Protein AF-A0A9W6TJW3-F1 (afdb_monomer)

Nearest PDB structures (foldseek):
  1puj-assembly1_A  TM=6.379E-01  e=4.195E-01  Bacillus subtilis
  6ppk-assembly1_W  TM=6.595E-01  e=7.187E-01  Bacillus subtilis
  5oge-assembly1_A  TM=2.204E-01  e=8.866E+00  Saccharomyces cerevisiae S288C

pLDDT: mean 78.38, std 10.84, range [46.88, 90.19]

Secondary structure (DSSP, 8-state):
-HHHHTTSS-GGG-S-HHHHHHHHHHH-SS-HHHHHTPPPSSTT----HHHHHHHHHHHHT---SSHHHHHHHHHHHHHHHHHTTSS-----PPPPP----------S---

InterPro domains:
  IPR043358 Ras GTPase GNL1-like [PTHR45709] (2-98)

Sequence (111 aa):
MLQILFGSFPIAQAREPFSAVRFIAESCSPRLDEVYKLKSVDDDNEWSPYSLCEAYAKLRGFHPPHVQHATRHAGNKLLRDTLDGKKLVLAFPPPAEPTSASSPNIALMLP

Organism: NCBI:txid2077276

Structure (mmCIF, N/CA/C/O back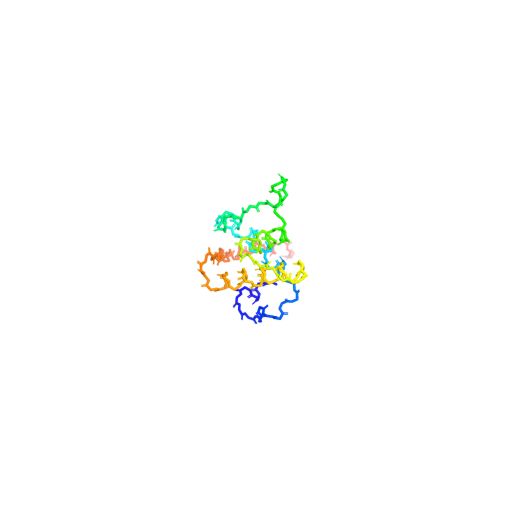bone):
data_AF-A0A9W6TJW3-F1
#
_entry.id   AF-A0A9W6TJW3-F1
#
loop_
_atom_site.group_PDB
_atom_site.id
_atom_site.type_symbol
_atom_site.label_atom_id
_atom_site.label_alt_id
_atom_site.label_comp_id
_atom_site.label_asym_id
_atom_site.label_entity_id
_atom_site.label_seq_id
_atom_site.pdbx_PDB_ins_code
_atom_site.Cartn_x
_atom_site.Cartn_y
_atom_site.Cartn_z
_atom_site.occupancy
_atom_site.B_iso_or_equiv
_atom_site.auth_seq_id
_atom_site.auth_comp_id
_atom_site.auth_asym_id
_atom_site.auth_atom_id
_atom_site.pdbx_PDB_model_num
ATOM 1 N N . MET A 1 1 ? -6.438 12.361 2.216 1.00 63.34 1 MET A N 1
ATOM 2 C CA . MET A 1 1 ? -6.222 10.892 2.172 1.00 63.34 1 MET A CA 1
ATOM 3 C C . MET A 1 1 ? -7.399 10.081 2.703 1.00 63.34 1 MET A C 1
ATOM 5 O O . MET A 1 1 ? -7.816 9.163 2.013 1.00 63.34 1 MET A O 1
ATOM 9 N N . LEU A 1 2 ? -7.946 10.396 3.883 1.00 72.06 2 LEU A N 1
ATOM 10 C CA . LEU A 1 2 ? -8.948 9.553 4.557 1.00 72.06 2 LEU A CA 1
ATOM 11 C C . LEU A 1 2 ? -10.233 9.305 3.735 1.00 72.06 2 LEU A C 1
ATOM 13 O O . LEU A 1 2 ? -10.749 8.196 3.706 1.00 72.06 2 LEU A O 1
ATOM 17 N N . GLN A 1 3 ? -10.682 10.303 2.966 1.00 77.62 3 GLN A N 1
ATOM 18 C CA . GLN A 1 3 ? -11.825 10.180 2.047 1.00 77.62 3 GLN A CA 1
ATOM 19 C C . GLN A 1 3 ? -11.643 9.082 0.983 1.00 77.62 3 GLN A C 1
ATOM 21 O O . GLN A 1 3 ? -12.620 8.457 0.583 1.00 77.62 3 GLN A O 1
ATOM 26 N N . ILE A 1 4 ? -10.406 8.827 0.538 1.00 77.25 4 ILE A N 1
ATOM 27 C CA . ILE A 1 4 ? -10.096 7.777 -0.446 1.00 77.25 4 ILE A CA 1
ATOM 28 C C . ILE A 1 4 ? -10.229 6.396 0.206 1.00 77.25 4 ILE A C 1
ATOM 30 O O . ILE A 1 4 ? -10.757 5.471 -0.403 1.00 77.25 4 ILE A O 1
ATOM 34 N N . LEU A 1 5 ? -9.784 6.271 1.460 1.00 73.56 5 LEU A N 1
ATOM 35 C CA . LEU A 1 5 ? -9.817 5.019 2.221 1.00 73.56 5 LEU A CA 1
ATOM 36 C C . LEU A 1 5 ? -11.229 4.621 2.648 1.00 73.56 5 LEU A C 1
ATOM 38 O O . LEU A 1 5 ? -11.511 3.435 2.741 1.00 73.56 5 LEU A O 1
ATOM 42 N N . PHE A 1 6 ? -12.118 5.592 2.860 1.00 78.81 6 PHE A N 1
ATOM 43 C CA . PHE A 1 6 ? -13.530 5.347 3.165 1.00 78.81 6 PHE A CA 1
ATOM 44 C C . PHE A 1 6 ? -14.431 5.278 1.923 1.00 78.81 6 PHE A C 1
ATOM 46 O O . PHE A 1 6 ? -15.650 5.246 2.051 1.00 78.81 6 PHE A O 1
ATOM 53 N N . GLY A 1 7 ? -13.860 5.289 0.713 1.00 74.88 7 GLY A N 1
ATOM 54 C CA . GLY A 1 7 ? -14.630 5.176 -0.531 1.00 74.88 7 GLY A CA 1
ATOM 55 C C . GLY A 1 7 ? -15.427 6.429 -0.918 1.00 74.88 7 GLY A C 1
ATOM 56 O O . GLY A 1 7 ? -16.148 6.409 -1.910 1.00 74.88 7 GLY A O 1
ATOM 57 N N . SER A 1 8 ? -15.266 7.541 -0.194 1.00 79.75 8 SER A N 1
ATOM 58 C CA . SER A 1 8 ? -15.904 8.828 -0.505 1.00 79.75 8 SER A CA 1
ATOM 59 C C . SER A 1 8 ? -15.289 9.528 -1.727 1.00 79.75 8 SER A C 1
ATOM 61 O O . SER A 1 8 ? -15.881 10.477 -2.238 1.00 79.75 8 SER A O 1
ATOM 63 N N . PHE A 1 9 ? -14.114 9.093 -2.194 1.00 78.56 9 PHE A N 1
ATOM 64 C CA . PHE A 1 9 ? -13.454 9.605 -3.397 1.00 78.56 9 PHE A CA 1
ATOM 65 C C . PHE A 1 9 ? -12.984 8.449 -4.296 1.00 78.56 9 PHE A C 1
ATOM 67 O O . PHE A 1 9 ? -12.398 7.487 -3.789 1.00 78.56 9 PHE A O 1
ATOM 74 N N . PRO A 1 10 ? -13.181 8.522 -5.628 1.00 74.69 10 PRO A N 1
ATOM 75 C CA . PRO A 1 10 ? -12.813 7.440 -6.532 1.00 74.69 10 PRO A CA 1
ATOM 76 C C . PRO A 1 10 ? -11.296 7.200 -6.553 1.00 74.69 10 PRO A C 1
ATOM 78 O O . PRO A 1 10 ? -10.522 8.026 -7.036 1.00 74.69 10 PRO A O 1
ATOM 81 N N . ILE A 1 11 ? -10.872 6.004 -6.125 1.00 76.94 11 ILE A N 1
ATOM 82 C CA . ILE A 1 11 ? -9.457 5.578 -6.113 1.00 76.94 11 ILE A CA 1
ATOM 83 C C . ILE A 1 11 ? -8.817 5.694 -7.511 1.00 76.94 11 ILE A C 1
ATOM 85 O O . ILE A 1 11 ? -7.640 6.010 -7.633 1.00 76.94 11 ILE A O 1
ATOM 89 N N . ALA A 1 12 ? -9.591 5.493 -8.585 1.00 71.12 12 ALA A N 1
ATOM 90 C CA . ALA A 1 12 ? -9.099 5.603 -9.961 1.00 71.12 12 ALA A CA 1
ATOM 91 C C . ALA A 1 12 ? -8.642 7.023 -10.355 1.00 71.12 12 ALA A C 1
ATOM 93 O O . ALA A 1 12 ? -7.848 7.158 -11.282 1.00 71.12 12 ALA A O 1
ATOM 94 N N . GLN A 1 13 ? -9.121 8.063 -9.665 1.00 71.94 13 GLN A N 1
ATOM 95 C CA . GLN A 1 13 ? -8.782 9.463 -9.948 1.00 71.94 13 GLN A CA 1
ATOM 96 C C . GLN A 1 13 ? -7.720 10.021 -8.988 1.00 71.94 13 GLN A C 1
ATOM 98 O O . GLN A 1 13 ? -7.328 11.183 -9.108 1.00 71.94 13 GLN A O 1
ATOM 103 N N . ALA A 1 14 ? -7.244 9.218 -8.031 1.00 69.88 14 ALA A N 1
ATOM 104 C CA . ALA A 1 14 ? -6.223 9.644 -7.086 1.00 69.88 14 ALA A CA 1
ATOM 105 C C . ALA A 1 14 ? -4.899 9.900 -7.826 1.00 69.88 14 ALA A C 1
ATOM 107 O O . ALA A 1 14 ? -4.239 8.967 -8.287 1.00 69.88 14 ALA A O 1
ATOM 108 N N . ARG A 1 15 ? -4.506 11.177 -7.941 1.00 67.56 15 ARG A N 1
ATOM 109 C CA . ARG A 1 15 ? -3.232 11.571 -8.572 1.00 67.56 15 ARG A CA 1
ATOM 110 C C . ARG A 1 15 ? -2.018 11.066 -7.788 1.00 67.56 15 ARG A C 1
ATOM 112 O O . ARG A 1 15 ? -1.009 10.723 -8.396 1.00 67.56 15 ARG A O 1
ATOM 119 N N . GLU A 1 16 ? -2.141 10.967 -6.465 1.00 77.69 16 GLU A N 1
ATOM 120 C CA . GLU A 1 16 ? -1.052 10.589 -5.560 1.00 77.69 16 GLU A CA 1
ATOM 121 C C . GLU A 1 16 ? -1.498 9.504 -4.563 1.00 77.69 16 GLU A C 1
ATOM 123 O O . GLU A 1 16 ? -1.970 9.814 -3.466 1.00 77.69 16 GLU A O 1
ATOM 128 N N . PRO A 1 17 ? -1.354 8.209 -4.908 1.00 81.94 17 PRO A N 1
ATOM 129 C CA . PRO A 1 17 ? -1.698 7.120 -3.992 1.00 81.94 17 PRO A CA 1
ATOM 130 C C . PRO A 1 17 ? -0.697 6.982 -2.831 1.00 81.94 17 PRO A C 1
ATOM 132 O O . PRO A 1 17 ? -1.039 6.427 -1.791 1.00 81.94 17 PRO A O 1
ATOM 135 N N . PHE A 1 18 ? 0.522 7.512 -2.977 1.00 88.12 18 PHE A N 1
ATOM 136 C CA . PHE A 1 18 ? 1.619 7.357 -2.016 1.00 88.12 18 PHE A CA 1
ATOM 137 C C . PHE A 1 18 ? 1.310 7.924 -0.638 1.00 88.12 18 PHE A C 1
ATOM 139 O O . PHE A 1 18 ? 1.596 7.278 0.362 1.00 88.12 18 PHE A O 1
ATOM 146 N N . SER A 1 19 ? 0.677 9.093 -0.573 1.00 87.75 19 SER A N 1
ATOM 147 C CA . SER A 1 19 ? 0.321 9.728 0.696 1.00 87.75 19 SER A CA 1
ATOM 148 C C . SER A 1 19 ? -0.706 8.891 1.468 1.00 87.75 19 SER A C 1
ATOM 150 O O . SER A 1 19 ? -0.648 8.793 2.690 1.00 87.75 19 SER A O 1
ATOM 152 N N . ALA A 1 20 ? -1.631 8.232 0.761 1.00 88.00 20 ALA A N 1
ATOM 153 C CA . ALA A 1 20 ? -2.597 7.325 1.377 1.00 88.00 20 ALA A CA 1
ATOM 154 C C . ALA A 1 20 ? -1.957 5.986 1.783 1.00 88.00 20 ALA A C 1
ATOM 156 O O . ALA A 1 20 ? -2.269 5.467 2.850 1.00 88.00 20 ALA A O 1
ATOM 157 N N . VAL A 1 21 ? -1.023 5.460 0.985 1.00 89.88 21 VAL A N 1
ATOM 158 C CA . VAL A 1 21 ? -0.229 4.273 1.349 1.00 89.88 21 VAL A CA 1
ATOM 159 C C . VAL A 1 21 ? 0.644 4.547 2.571 1.00 89.88 21 VAL A C 1
ATOM 161 O O . VAL A 1 21 ? 0.710 3.704 3.456 1.00 89.88 21 VAL A O 1
ATOM 164 N N . ARG A 1 22 ? 1.255 5.734 2.661 1.00 90.19 22 ARG A N 1
ATOM 165 C CA . ARG A 1 22 ? 2.001 6.177 3.843 1.00 90.19 22 ARG A CA 1
ATOM 166 C C . ARG A 1 22 ? 1.127 6.133 5.089 1.00 90.19 22 ARG A C 1
ATOM 168 O O . ARG A 1 22 ? 1.510 5.520 6.073 1.00 90.19 22 ARG A O 1
ATOM 175 N N . PHE A 1 23 ? -0.064 6.722 5.005 1.00 88.75 23 PHE A N 1
ATOM 176 C CA . PHE A 1 23 ? -1.014 6.717 6.112 1.00 88.75 23 PHE A CA 1
ATOM 177 C C . PHE A 1 23 ? -1.386 5.293 6.548 1.00 88.75 23 PHE A C 1
ATOM 179 O O . PHE A 1 23 ? -1.407 5.008 7.741 1.00 88.75 23 PHE A O 1
ATOM 186 N N . ILE A 1 24 ? -1.632 4.384 5.596 1.00 88.50 24 ILE A N 1
ATOM 187 C CA . ILE A 1 24 ? -1.863 2.962 5.893 1.00 88.50 24 ILE A CA 1
ATOM 188 C C . ILE A 1 24 ? -0.638 2.355 6.588 1.00 88.50 24 ILE A C 1
ATOM 190 O O . ILE A 1 24 ? -0.788 1.704 7.612 1.00 88.50 24 ILE A O 1
ATOM 194 N N . ALA A 1 25 ? 0.566 2.570 6.058 1.00 88.62 25 ALA A N 1
ATOM 195 C CA . ALA A 1 25 ? 1.792 1.997 6.606 1.00 88.62 25 ALA A CA 1
ATOM 196 C C . ALA A 1 25 ? 2.084 2.476 8.039 1.00 88.62 25 ALA A C 1
ATOM 198 O O . ALA A 1 25 ? 2.553 1.686 8.851 1.00 88.62 25 ALA A O 1
ATOM 199 N N . GLU A 1 26 ? 1.772 3.735 8.352 1.00 87.62 26 GLU A N 1
ATOM 200 C CA . GLU A 1 26 ? 1.915 4.316 9.695 1.00 87.62 26 GLU A CA 1
ATOM 201 C C . GLU A 1 26 ? 0.798 3.870 10.657 1.00 87.62 26 GLU A C 1
ATOM 203 O O . GLU A 1 26 ? 1.025 3.788 11.861 1.00 87.62 26 GLU A O 1
ATOM 208 N N . SER A 1 27 ? -0.403 3.581 10.142 1.00 84.69 27 SER A N 1
ATOM 209 C CA . SER A 1 27 ? -1.583 3.247 10.960 1.00 84.69 27 SER A CA 1
ATOM 210 C C . SER A 1 27 ? -1.800 1.743 11.153 1.00 84.69 27 SER A C 1
ATOM 212 O O . SER A 1 27 ? -2.584 1.340 12.011 1.00 84.69 27 SER A O 1
ATOM 214 N N . CYS A 1 28 ? -1.165 0.895 10.342 1.00 83.12 28 CYS A N 1
ATOM 215 C CA . CYS A 1 28 ? -1.339 -0.552 10.406 1.00 83.12 28 CYS A CA 1
ATOM 216 C C . CYS A 1 28 ? -0.427 -1.198 11.454 1.00 83.12 28 CYS A C 1
ATOM 218 O O . CYS A 1 28 ? 0.785 -0.998 11.469 1.00 83.12 28 CYS A O 1
ATOM 220 N N . SER A 1 29 ? -1.032 -2.054 12.274 1.00 79.56 29 SER A N 1
ATOM 221 C CA . SER A 1 29 ? -0.348 -3.016 13.133 1.00 79.56 29 SER A CA 1
ATOM 222 C C . SER A 1 29 ? -1.004 -4.380 12.900 1.00 79.56 29 SER A C 1
ATOM 224 O O . SER A 1 29 ? -2.214 -4.487 13.126 1.00 79.56 29 SER A O 1
ATOM 226 N N . PRO A 1 30 ? -0.297 -5.414 12.403 1.00 82.06 30 PRO A N 1
ATOM 227 C CA . PRO A 1 30 ? 1.134 -5.486 12.055 1.00 82.06 30 PRO A CA 1
ATOM 228 C C . PRO A 1 30 ? 1.538 -4.648 10.823 1.00 82.06 30 PRO A C 1
ATOM 230 O O . PRO A 1 30 ? 0.673 -4.168 10.082 1.00 82.06 30 PRO A O 1
ATOM 233 N N . ARG A 1 31 ? 2.854 -4.452 10.613 1.00 85.25 31 ARG A N 1
ATOM 234 C CA . ARG A 1 31 ? 3.388 -3.557 9.564 1.00 85.25 31 ARG A CA 1
ATOM 235 C C . ARG A 1 31 ? 3.012 -4.042 8.161 1.00 85.25 31 ARG A C 1
ATOM 237 O O . ARG A 1 31 ? 2.846 -5.236 7.906 1.00 85.25 31 ARG A O 1
ATOM 244 N N . LEU A 1 32 ? 2.890 -3.105 7.220 1.00 86.06 32 LEU A N 1
ATOM 245 C CA . LEU A 1 32 ? 2.412 -3.390 5.864 1.00 86.06 32 LEU A CA 1
ATOM 246 C C . LEU A 1 32 ? 3.300 -4.396 5.108 1.00 86.06 32 LEU A C 1
ATOM 248 O O . LEU A 1 32 ? 2.795 -5.261 4.389 1.00 86.06 32 LEU A O 1
ATOM 252 N N . ASP A 1 33 ? 4.612 -4.293 5.274 1.00 86.38 33 ASP A N 1
ATOM 253 C CA . ASP A 1 33 ? 5.604 -5.201 4.706 1.00 86.38 33 ASP A CA 1
ATOM 254 C C . ASP A 1 33 ? 5.447 -6.632 5.224 1.00 86.38 33 ASP A C 1
ATOM 256 O O . ASP A 1 33 ? 5.486 -7.574 4.431 1.00 86.38 33 ASP A O 1
ATOM 260 N N . GLU A 1 34 ? 5.145 -6.807 6.508 1.00 86.06 34 GLU A N 1
ATOM 261 C CA . GLU A 1 34 ? 4.892 -8.120 7.107 1.00 86.06 34 GLU A CA 1
ATOM 262 C C . GLU A 1 34 ? 3.586 -8.738 6.588 1.00 86.06 34 GLU A C 1
ATOM 264 O O . GLU A 1 34 ? 3.565 -9.904 6.179 1.00 86.06 34 GLU A O 1
ATOM 269 N N . VAL A 1 35 ? 2.505 -7.948 6.522 1.00 88.00 35 VAL A N 1
ATOM 270 C CA . VAL A 1 35 ? 1.184 -8.407 6.043 1.00 88.00 35 VAL A CA 1
ATOM 271 C C . VAL A 1 35 ? 1.268 -8.953 4.618 1.00 88.00 35 VAL A C 1
ATOM 273 O O . VAL A 1 35 ? 0.654 -9.974 4.281 1.00 88.00 35 VAL A O 1
ATOM 276 N N . TYR A 1 36 ? 2.030 -8.275 3.761 1.00 86.69 36 TYR A N 1
ATOM 277 C CA . TYR A 1 36 ? 2.187 -8.660 2.361 1.00 86.69 36 TYR A CA 1
ATOM 278 C C . TYR A 1 36 ? 3.427 -9.515 2.091 1.00 86.69 36 TYR A C 1
ATOM 280 O O . TYR A 1 36 ? 3.589 -9.962 0.952 1.00 86.69 36 TYR A O 1
ATOM 288 N N . LYS A 1 37 ? 4.247 -9.799 3.114 1.00 87.75 37 LYS A N 1
ATOM 289 C CA . LYS A 1 37 ? 5.537 -10.503 3.007 1.00 87.75 37 LYS A CA 1
ATOM 290 C C . LYS A 1 37 ? 6.442 -9.869 1.946 1.00 87.75 37 LYS A C 1
ATOM 292 O O . LYS A 1 37 ? 7.003 -10.560 1.091 1.00 87.75 37 LYS A O 1
ATOM 297 N N . LEU A 1 38 ? 6.512 -8.540 1.964 1.00 86.56 38 LEU A N 1
ATOM 298 C CA . LEU A 1 38 ? 7.333 -7.762 1.046 1.00 86.56 38 LEU A CA 1
ATOM 299 C C . LEU A 1 38 ? 8.807 -7.949 1.397 1.00 86.56 38 LEU A C 1
ATOM 301 O O . LEU 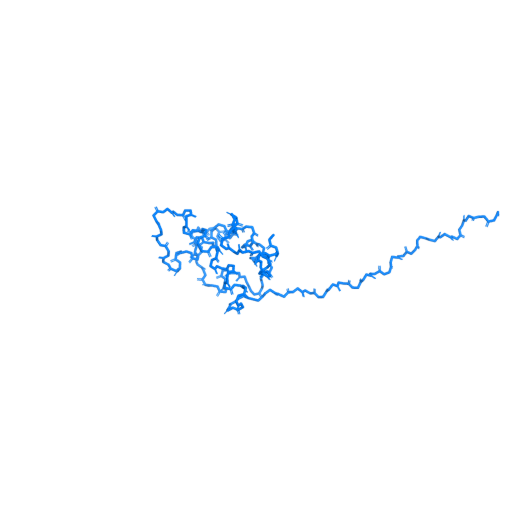A 1 38 ? 9.180 -8.038 2.562 1.00 86.56 38 LEU A O 1
ATOM 305 N N . LYS A 1 39 ? 9.646 -8.005 0.366 1.00 82.25 39 LYS A N 1
ATOM 306 C CA . LYS A 1 39 ? 11.100 -7.962 0.514 1.00 82.25 39 LYS A CA 1
ATOM 307 C C . LYS A 1 39 ? 11.564 -6.570 0.132 1.00 82.25 39 LYS A C 1
ATOM 309 O O . LYS A 1 39 ? 11.144 -6.077 -0.919 1.00 82.25 39 LYS A O 1
ATOM 314 N N . SER A 1 40 ? 12.372 -5.952 0.990 1.00 73.56 40 SER A N 1
ATOM 315 C CA . SER A 1 40 ? 12.980 -4.667 0.662 1.00 73.56 40 SER A CA 1
ATOM 316 C C . SER A 1 40 ? 13.822 -4.820 -0.601 1.00 73.56 40 SER A C 1
ATOM 318 O O . SER A 1 40 ? 14.432 -5.866 -0.832 1.00 73.56 40 SER A O 1
ATOM 320 N N . VAL A 1 41 ? 13.775 -3.798 -1.449 1.00 68.94 41 VAL A N 1
ATOM 321 C CA . VAL A 1 41 ? 14.620 -3.712 -2.644 1.00 68.94 41 VAL A CA 1
ATOM 322 C C . VAL A 1 41 ? 16.025 -3.244 -2.259 1.00 68.94 41 VAL A C 1
ATOM 324 O O . VAL A 1 41 ? 16.985 -3.678 -2.886 1.00 68.94 41 VAL A O 1
ATOM 327 N N . ASP A 1 42 ? 16.116 -2.426 -1.209 1.00 67.50 42 ASP A N 1
ATOM 328 C CA . ASP A 1 42 ? 17.350 -1.856 -0.676 1.00 67.50 42 ASP A CA 1
ATOM 329 C C . ASP A 1 42 ? 17.719 -2.550 0.650 1.00 67.50 42 ASP A C 1
ATOM 331 O O . ASP A 1 42 ? 16.835 -2.882 1.447 1.00 67.50 42 ASP A O 1
ATOM 335 N N . ASP A 1 43 ? 19.012 -2.769 0.907 1.00 64.62 43 ASP A N 1
ATOM 336 C CA . ASP A 1 43 ? 19.509 -3.459 2.116 1.00 64.62 43 ASP A CA 1
ATOM 337 C C . ASP A 1 43 ? 19.268 -2.672 3.423 1.00 64.62 43 ASP A C 1
ATOM 339 O O . ASP A 1 43 ? 19.369 -3.223 4.521 1.00 64.62 43 ASP A O 1
ATOM 343 N N . ASP A 1 44 ? 18.880 -1.398 3.322 1.00 64.31 44 ASP A N 1
ATOM 344 C CA . ASP A 1 44 ? 18.788 -0.472 4.456 1.00 64.31 44 ASP A CA 1
ATOM 345 C C . ASP A 1 44 ? 17.547 -0.666 5.349 1.00 64.31 44 ASP A C 1
ATOM 347 O O . ASP A 1 44 ? 17.380 0.045 6.337 1.00 64.31 44 ASP A O 1
ATOM 351 N N . ASN A 1 45 ? 16.673 -1.640 5.058 1.00 65.69 45 ASN A N 1
ATOM 352 C CA . ASN A 1 45 ? 15.445 -1.952 5.820 1.00 65.69 45 ASN A CA 1
ATOM 353 C C . ASN A 1 45 ? 14.493 -0.756 6.071 1.00 65.69 45 ASN A C 1
ATOM 355 O O . ASN A 1 45 ? 13.522 -0.879 6.825 1.00 65.69 45 ASN A O 1
ATOM 359 N N . GLU A 1 46 ? 14.727 0.393 5.436 1.00 80.06 46 GLU A N 1
ATOM 360 C CA . GLU A 1 46 ? 13.900 1.583 5.576 1.00 80.06 46 GLU A CA 1
ATOM 361 C C . GLU A 1 46 ? 12.778 1.582 4.531 1.00 80.06 46 GLU A C 1
ATOM 363 O O . GLU A 1 46 ? 12.984 1.670 3.317 1.00 80.06 46 GLU A O 1
ATOM 368 N N . TRP A 1 47 ? 11.539 1.477 5.010 1.00 84.38 47 TRP A N 1
ATOM 369 C CA . TRP A 1 47 ? 10.363 1.466 4.150 1.00 84.38 47 TRP A CA 1
ATOM 370 C C . TRP A 1 47 ? 9.857 2.880 3.882 1.00 84.38 47 TRP A C 1
ATOM 372 O O . TRP A 1 47 ? 9.278 3.530 4.752 1.00 84.38 47 TRP A O 1
ATOM 382 N N . SER A 1 48 ? 9.985 3.321 2.633 1.00 88.56 48 SER A N 1
ATO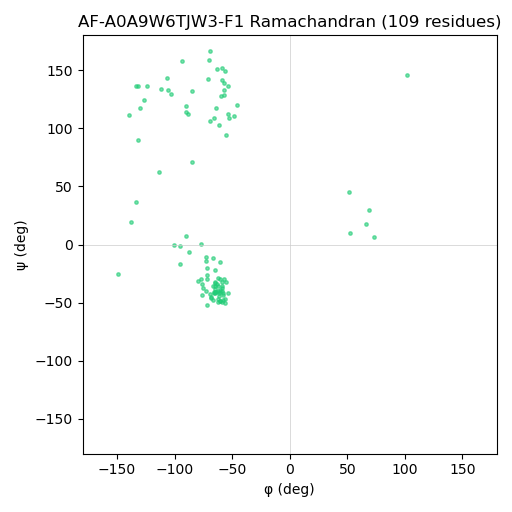M 3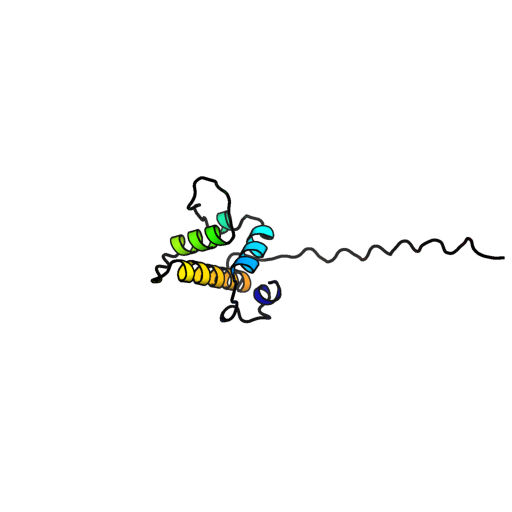83 C CA . SER A 1 48 ? 9.277 4.489 2.123 1.00 88.56 48 SER A CA 1
ATOM 384 C C . SER A 1 48 ? 7.960 4.064 1.456 1.00 88.56 48 SER A C 1
ATOM 386 O O . SER A 1 48 ? 7.824 2.932 0.981 1.00 88.56 48 SER A O 1
ATOM 388 N N . PRO A 1 49 ? 6.968 4.966 1.333 1.00 88.94 49 PRO A N 1
ATOM 389 C CA . PRO A 1 49 ? 5.736 4.669 0.599 1.00 88.94 49 PRO A CA 1
ATOM 390 C C . PRO A 1 49 ? 5.999 4.252 -0.854 1.00 88.94 49 PRO A C 1
ATOM 392 O O . PRO A 1 49 ? 5.235 3.477 -1.430 1.00 88.94 49 PRO A O 1
ATOM 395 N N . TYR A 1 50 ? 7.086 4.763 -1.441 1.00 88.69 50 TYR A N 1
ATOM 396 C CA . TYR A 1 50 ? 7.529 4.393 -2.777 1.00 88.69 50 TYR A CA 1
ATOM 397 C C . TYR A 1 50 ? 8.109 2.974 -2.806 1.00 88.69 50 TYR A C 1
ATOM 399 O O . TYR A 1 50 ? 7.623 2.158 -3.592 1.00 88.69 50 TYR A O 1
ATOM 407 N N . SER A 1 51 ? 9.068 2.652 -1.927 1.00 88.75 51 SER A N 1
ATOM 408 C CA . SER A 1 51 ? 9.707 1.326 -1.892 1.00 88.75 51 SER A CA 1
ATOM 409 C C . SER A 1 51 ? 8.720 0.215 -1.518 1.00 88.75 51 SER A C 1
ATOM 411 O O . SER A 1 51 ? 8.776 -0.870 -2.096 1.00 88.75 51 SER A O 1
ATOM 413 N N . LEU A 1 52 ? 7.722 0.498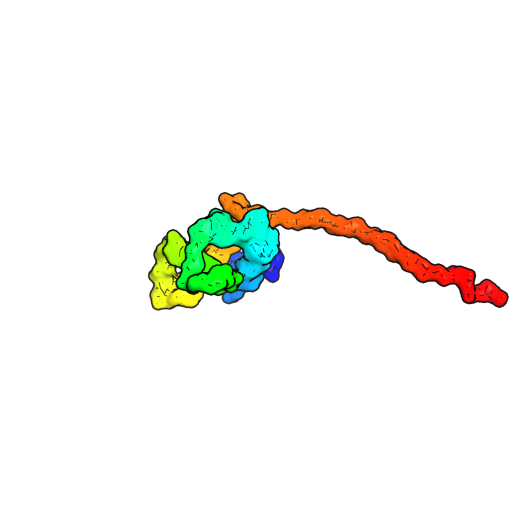 -0.671 1.00 89.62 52 LEU A N 1
ATOM 414 C CA . LEU A 1 52 ? 6.597 -0.411 -0.404 1.00 89.62 52 LEU A CA 1
ATOM 415 C C . LEU A 1 52 ? 5.785 -0.723 -1.668 1.00 89.62 52 LEU A C 1
ATOM 417 O O . LEU A 1 52 ? 5.502 -1.885 -1.971 1.00 89.62 52 LEU A O 1
ATOM 421 N N . CYS A 1 53 ? 5.406 0.310 -2.423 1.00 90.06 53 CYS A N 1
ATOM 422 C CA . CYS A 1 53 ? 4.650 0.124 -3.659 1.00 90.06 53 CYS A CA 1
ATOM 423 C C . CYS A 1 53 ? 5.488 -0.584 -4.733 1.00 90.06 53 CYS A C 1
ATOM 425 O O . CYS A 1 53 ? 4.949 -1.389 -5.491 1.00 90.06 53 CYS A O 1
ATOM 427 N N . GLU A 1 54 ? 6.792 -0.312 -4.794 1.00 88.31 54 GLU A N 1
ATOM 428 C CA . GLU A 1 54 ? 7.711 -0.982 -5.711 1.00 88.31 54 GLU A CA 1
ATOM 429 C C . GLU A 1 54 ? 7.866 -2.470 -5.365 1.00 88.31 54 GLU A C 1
ATOM 431 O O . GLU A 1 54 ? 7.707 -3.325 -6.239 1.00 88.31 54 GLU A O 1
ATOM 436 N N . ALA A 1 55 ? 8.093 -2.801 -4.093 1.00 88.94 55 ALA A N 1
ATOM 437 C CA . ALA A 1 55 ? 8.170 -4.181 -3.627 1.00 88.94 55 ALA A CA 1
ATOM 438 C C . ALA A 1 55 ? 6.854 -4.936 -3.881 1.00 88.94 55 ALA A C 1
ATOM 440 O O . ALA A 1 55 ? 6.870 -6.078 -4.347 1.00 88.94 55 ALA A O 1
ATOM 441 N N . TYR A 1 56 ? 5.704 -4.289 -3.658 1.00 89.62 56 TYR A N 1
ATOM 442 C CA . TYR A 1 56 ? 4.397 -4.870 -3.980 1.00 89.62 56 TYR A CA 1
ATOM 443 C C . TYR A 1 56 ? 4.219 -5.088 -5.490 1.00 89.62 56 TYR A C 1
ATOM 445 O O . TYR A 1 56 ? 3.700 -6.127 -5.909 1.00 89.62 56 TYR A O 1
ATOM 453 N N . ALA A 1 57 ? 4.671 -4.142 -6.320 1.00 89.38 57 ALA A N 1
ATOM 454 C CA . ALA A 1 57 ? 4.641 -4.284 -7.772 1.00 89.38 57 ALA A CA 1
ATOM 455 C C . ALA A 1 57 ? 5.490 -5.474 -8.242 1.00 89.38 57 ALA A C 1
ATOM 457 O O . ALA A 1 57 ? 5.010 -6.275 -9.049 1.00 89.38 57 ALA A O 1
ATOM 458 N N . LYS A 1 58 ? 6.696 -5.634 -7.680 1.00 86.00 58 LYS A N 1
ATOM 459 C CA . LYS A 1 58 ? 7.590 -6.774 -7.939 1.00 86.00 58 LYS A CA 1
ATOM 460 C C . LYS A 1 58 ? 6.953 -8.097 -7.509 1.00 86.00 58 LYS A C 1
ATOM 462 O O . LYS A 1 58 ? 6.912 -9.030 -8.306 1.00 86.00 58 LYS A O 1
ATOM 467 N N . LEU A 1 59 ? 6.368 -8.159 -6.308 1.00 86.88 59 LEU A N 1
ATOM 468 C CA . LEU A 1 59 ? 5.682 -9.354 -5.796 1.00 86.88 59 LEU A CA 1
ATOM 469 C C . LEU A 1 59 ? 4.526 -9.806 -6.705 1.00 86.88 59 LEU A C 1
ATOM 471 O O . LEU A 1 59 ? 4.282 -11.001 -6.854 1.00 86.88 59 LEU A O 1
ATOM 475 N N . ARG A 1 60 ? 3.785 -8.859 -7.289 1.00 84.88 60 ARG A N 1
ATOM 476 C CA . ARG A 1 60 ? 2.650 -9.139 -8.185 1.00 84.88 60 ARG A CA 1
ATOM 477 C C . ARG A 1 60 ? 3.047 -9.313 -9.651 1.00 84.88 60 ARG A C 1
ATOM 479 O O . ARG A 1 60 ? 2.181 -9.649 -10.455 1.00 84.88 60 ARG A O 1
ATOM 486 N N . GLY A 1 61 ? 4.311 -9.083 -10.004 1.00 81.06 61 GLY A N 1
ATOM 487 C CA . GLY A 1 61 ? 4.785 -9.158 -11.383 1.00 81.06 61 GLY A CA 1
ATOM 488 C C . GLY A 1 61 ? 4.241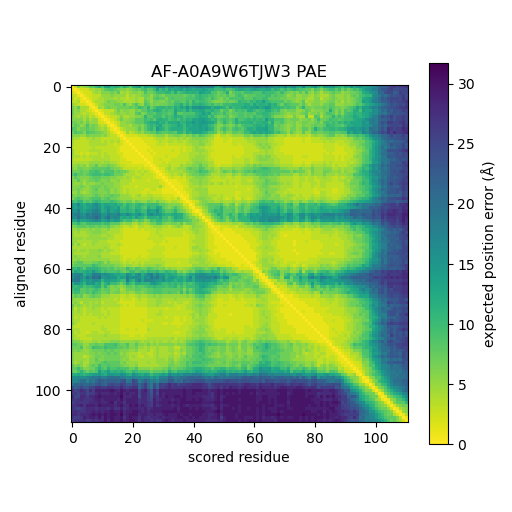 -8.044 -12.283 1.00 81.06 61 GLY A C 1
ATOM 489 O O . GLY A 1 61 ? 4.081 -8.263 -13.485 1.00 81.06 61 GLY A O 1
ATOM 490 N N . PHE A 1 62 ? 3.945 -6.854 -11.744 1.00 77.81 62 PHE A N 1
ATOM 491 C CA . PHE A 1 62 ? 3.554 -5.712 -12.573 1.00 77.81 62 PHE A CA 1
ATOM 492 C C . PHE A 1 62 ? 4.757 -5.229 -13.396 1.00 77.81 62 PHE A C 1
ATOM 494 O O . PHE A 1 62 ? 5.644 -4.564 -12.869 1.00 77.81 62 PHE A O 1
ATOM 501 N N . HIS A 1 63 ? 4.743 -5.521 -14.700 1.00 68.12 63 HIS A N 1
ATOM 502 C CA . HIS A 1 63 ? 5.745 -5.071 -15.674 1.00 68.12 63 HIS A CA 1
ATOM 503 C C . HIS A 1 63 ? 5.142 -4.092 -16.694 1.00 68.12 63 HIS A C 1
ATOM 505 O O . HIS A 1 63 ? 5.065 -4.403 -17.884 1.00 68.12 63 HIS A O 1
ATOM 511 N N . PRO A 1 64 ? 4.642 -2.916 -16.280 1.00 65.94 64 PRO A N 1
ATOM 512 C CA . PRO A 1 64 ? 4.292 -1.896 -17.250 1.00 65.94 64 PRO A CA 1
ATOM 513 C C . PRO A 1 64 ? 5.563 -1.316 -17.887 1.00 65.94 64 PRO A C 1
ATOM 515 O O . PRO A 1 64 ? 6.636 -1.346 -17.283 1.00 65.94 64 PRO A O 1
ATOM 518 N N . PRO A 1 65 ? 5.439 -0.703 -19.074 1.00 66.19 65 PRO A N 1
ATOM 519 C CA . PRO A 1 65 ? 6.574 -0.161 -19.819 1.00 66.19 65 PRO A CA 1
ATOM 520 C C . PRO A 1 65 ? 7.350 0.943 -19.083 1.00 66.19 65 PRO A C 1
ATOM 522 O O . PRO A 1 65 ? 8.446 1.282 -19.506 1.00 66.19 65 PRO A O 1
ATOM 525 N N . HIS A 1 66 ? 6.807 1.533 -18.008 1.00 72.50 66 HIS A N 1
ATOM 526 C CA . HIS A 1 66 ? 7.541 2.452 -17.132 1.00 72.50 66 HIS A CA 1
ATOM 527 C C . HIS A 1 66 ? 7.314 2.110 -15.657 1.00 72.50 66 HIS A C 1
ATOM 529 O O . HIS A 1 66 ? 6.170 1.957 -15.214 1.00 72.50 66 HIS A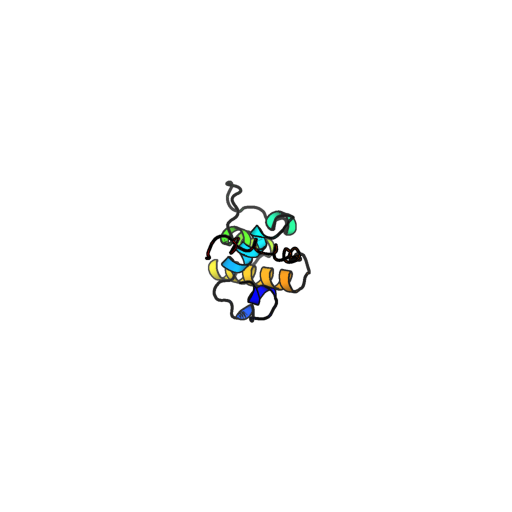 O 1
ATOM 535 N N . VAL A 1 67 ? 8.394 2.131 -14.871 1.00 71.88 67 VAL A N 1
ATOM 536 C CA . VAL A 1 67 ? 8.397 1.844 -13.424 1.00 71.88 67 VAL A CA 1
ATOM 537 C C . VAL A 1 67 ? 7.392 2.716 -12.661 1.00 71.88 67 VAL A C 1
ATOM 539 O O . VAL A 1 67 ? 6.616 2.208 -11.859 1.00 71.88 67 VAL A O 1
ATOM 542 N N . GLN A 1 68 ? 7.289 4.010 -12.990 1.00 73.44 68 GLN A N 1
ATOM 543 C CA . GLN A 1 68 ? 6.344 4.928 -12.333 1.00 73.44 68 GLN A CA 1
ATOM 544 C C . GLN A 1 68 ? 4.869 4.515 -12.487 1.00 73.44 68 GLN A C 1
ATOM 546 O O . GLN A 1 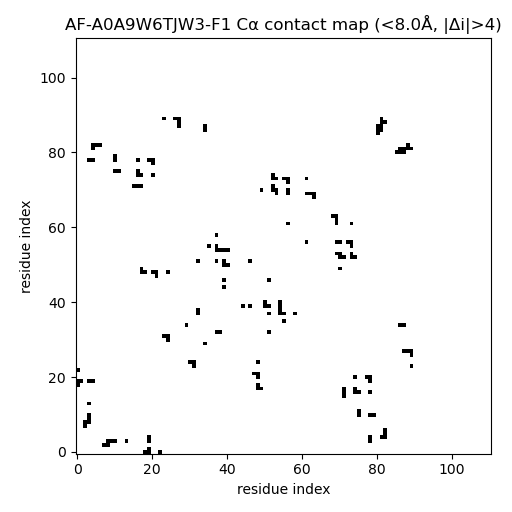68 ? 4.031 4.829 -11.636 1.00 73.44 68 GLN A O 1
ATOM 551 N N . HIS A 1 69 ? 4.506 3.843 -13.583 1.00 76.38 69 HIS A N 1
ATOM 552 C CA . HIS A 1 69 ? 3.154 3.310 -13.755 1.00 76.38 69 HIS A CA 1
ATOM 553 C C . HIS A 1 69 ? 2.940 2.048 -12.912 1.00 76.38 69 HIS A C 1
ATOM 555 O O . HIS A 1 69 ? 1.846 1.878 -12.374 1.00 76.38 69 HIS A O 1
ATOM 561 N N . ALA A 1 70 ? 3.977 1.223 -12.721 1.00 82.12 70 ALA A N 1
ATOM 562 C CA . ALA A 1 70 ? 3.925 0.024 -11.878 1.00 82.12 70 ALA A CA 1
ATOM 563 C C . ALA A 1 70 ? 3.640 0.398 -10.428 1.00 82.12 70 ALA A C 1
ATOM 565 O O . ALA A 1 70 ? 2.702 -0.116 -9.819 1.00 82.12 70 ALA A O 1
ATOM 566 N N . THR A 1 71 ? 4.402 1.363 -9.915 1.00 85.94 71 THR A N 1
ATOM 567 C CA . THR A 1 71 ? 4.325 1.807 -8.526 1.00 85.94 71 THR A CA 1
ATOM 568 C C . THR A 1 71 ? 2.976 2.467 -8.223 1.00 85.94 71 THR A C 1
ATOM 570 O O . THR A 1 71 ? 2.343 2.165 -7.211 1.00 85.94 71 THR A O 1
ATOM 573 N N . ARG A 1 72 ? 2.459 3.305 -9.135 1.00 85.38 72 ARG A N 1
ATOM 574 C CA . ARG A 1 72 ? 1.116 3.901 -8.991 1.00 85.38 72 ARG A CA 1
ATOM 575 C C . ARG A 1 72 ? 0.002 2.860 -9.063 1.00 85.38 72 ARG A C 1
ATOM 577 O O . ARG A 1 72 ? -0.952 2.933 -8.291 1.00 85.38 72 ARG A O 1
ATOM 584 N N . HIS A 1 73 ? 0.116 1.888 -9.968 1.00 85.25 73 HIS A N 1
ATOM 585 C CA . HIS A 1 73 ? -0.857 0.804 -10.082 1.00 85.25 73 HIS A CA 1
ATOM 586 C C . HIS A 1 73 ? -0.868 -0.077 -8.823 1.00 85.25 73 HIS A C 1
ATOM 588 O O . HIS A 1 73 ? -1.940 -0.403 -8.312 1.00 85.25 73 HIS A O 1
ATOM 594 N N . ALA A 1 74 ? 0.311 -0.389 -8.278 1.00 89.62 74 ALA A N 1
ATOM 595 C CA . ALA A 1 74 ? 0.474 -1.080 -7.004 1.00 89.62 74 ALA A CA 1
ATOM 596 C C . ALA A 1 74 ? -0.175 -0.318 -5.842 1.00 89.62 74 ALA A C 1
ATOM 598 O O . ALA A 1 74 ? -0.996 -0.897 -5.131 1.00 89.62 74 ALA A O 1
ATOM 599 N N . GLY A 1 75 ? 0.100 0.983 -5.703 1.00 89.50 75 GLY A N 1
ATOM 600 C CA . GLY A 1 75 ? -0.534 1.822 -4.682 1.00 89.50 75 GLY A CA 1
ATOM 601 C C . GLY A 1 75 ? -2.060 1.822 -4.800 1.00 89.50 75 GLY A C 1
ATOM 602 O O . GLY A 1 75 ? -2.766 1.538 -3.838 1.00 89.50 75 GLY A O 1
ATOM 603 N N . ASN A 1 76 ? -2.590 2.020 -6.007 1.00 89.19 76 ASN A N 1
ATOM 604 C CA . ASN A 1 76 ? -4.033 1.967 -6.260 1.00 89.19 76 ASN A CA 1
ATOM 605 C C . ASN A 1 76 ? -4.656 0.593 -5.977 1.00 89.19 76 ASN A C 1
ATOM 607 O O . ASN A 1 76 ? -5.852 0.507 -5.685 1.00 89.19 76 ASN A O 1
ATOM 611 N N . LYS A 1 77 ? -3.886 -0.489 -6.112 1.00 88.75 77 LYS A N 1
ATOM 612 C CA . LYS A 1 77 ? -4.348 -1.834 -5.774 1.00 88.75 77 LYS A CA 1
ATOM 613 C C . LYS A 1 77 ? 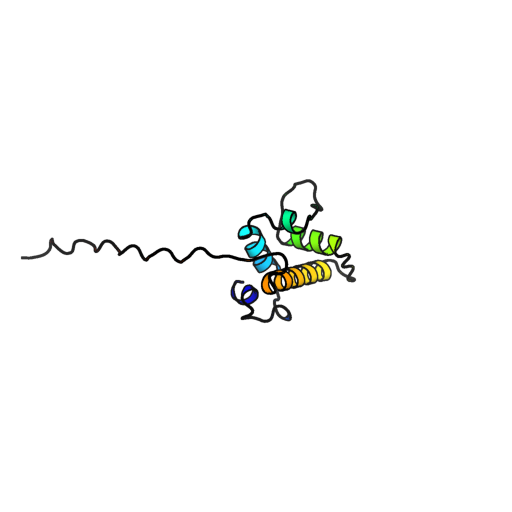-4.367 -2.047 -4.263 1.00 88.75 77 LYS A C 1
ATOM 615 O O . LYS A 1 77 ? -5.376 -2.530 -3.764 1.00 88.75 77 LYS A O 1
ATOM 620 N N . LEU A 1 78 ? -3.330 -1.604 -3.552 1.00 89.12 78 LEU A N 1
ATOM 621 C CA . LEU A 1 78 ? -3.286 -1.612 -2.087 1.00 89.12 78 LEU A CA 1
ATOM 622 C C . LEU A 1 78 ? -4.472 -0.853 -1.488 1.00 89.12 78 LEU A C 1
ATOM 624 O O . LEU A 1 78 ? -5.164 -1.398 -0.641 1.00 89.12 78 LEU A O 1
ATOM 628 N N . LEU A 1 79 ? -4.771 0.353 -1.984 1.00 88.56 79 LEU A N 1
ATOM 629 C CA . LEU A 1 79 ? -5.916 1.140 -1.505 1.00 88.56 79 LEU A CA 1
ATOM 630 C C . LEU A 1 79 ? -7.251 0.401 -1.670 1.00 88.56 79 LEU A C 1
ATOM 632 O O . LEU A 1 79 ? -8.095 0.455 -0.779 1.00 88.56 79 LEU A O 1
ATOM 636 N N . ARG A 1 80 ? -7.437 -0.312 -2.789 1.00 88.00 80 ARG A N 1
ATOM 637 C CA . ARG A 1 80 ? -8.633 -1.138 -3.012 1.00 88.00 80 ARG A CA 1
ATOM 638 C C . ARG A 1 80 ? -8.669 -2.351 -2.092 1.00 88.00 80 ARG A C 1
ATOM 640 O O . ARG A 1 80 ? -9.718 -2.644 -1.543 1.00 88.00 80 ARG A O 1
ATOM 647 N N . ASP A 1 81 ? -7.541 -3.031 -1.906 1.00 88.00 81 ASP A N 1
ATOM 648 C CA . ASP A 1 81 ? -7.458 -4.192 -1.016 1.00 88.00 81 ASP A CA 1
ATOM 649 C C . ASP A 1 81 ? -7.749 -3.793 0.452 1.00 88.00 81 ASP A C 1
ATOM 651 O O . ASP A 1 81 ? -8.368 -4.573 1.179 1.00 88.00 81 ASP A O 1
ATOM 655 N N . THR A 1 82 ? -7.356 -2.578 0.867 1.00 87.12 82 THR A N 1
ATOM 656 C CA . THR A 1 82 ? -7.703 -1.986 2.173 1.00 87.12 82 THR A CA 1
ATOM 657 C C . THR A 1 82 ? -9.188 -1.653 2.280 1.00 87.12 82 THR A C 1
ATOM 659 O O . THR A 1 82 ? -9.807 -1.980 3.286 1.00 87.12 82 THR A O 1
ATOM 662 N N . LEU A 1 83 ? -9.773 -1.026 1.254 1.00 85.50 83 LEU A N 1
ATOM 663 C CA . LEU A 1 83 ? -11.201 -0.691 1.239 1.00 85.50 83 LEU A CA 1
ATOM 664 C C . LEU A 1 83 ? -12.084 -1.954 1.242 1.00 85.50 83 LEU A C 1
ATOM 666 O O . LEU A 1 83 ? -13.101 -1.989 1.925 1.00 85.50 83 LEU A O 1
ATOM 670 N N . ASP A 1 84 ? -11.667 -3.002 0.526 1.00 85.81 84 ASP A N 1
ATOM 671 C CA . ASP A 1 84 ? -12.352 -4.300 0.477 1.00 85.81 84 ASP A CA 1
ATOM 672 C C . ASP A 1 84 ? -12.193 -5.118 1.778 1.00 85.81 84 ASP A C 1
ATOM 674 O O . ASP A 1 84 ? -12.815 -6.172 1.914 1.00 85.81 84 ASP A O 1
ATOM 678 N N . GLY A 1 85 ? -11.313 -4.712 2.704 1.00 83.81 85 GLY A N 1
ATOM 679 C CA . GLY A 1 85 ? -11.046 -5.439 3.951 1.00 83.81 85 GLY A CA 1
ATOM 680 C C . GLY A 1 85 ? -10.375 -6.808 3.769 1.00 83.81 85 GLY A C 1
ATOM 681 O O . GLY A 1 85 ? -10.401 -7.639 4.673 1.00 83.81 85 GLY A O 1
ATOM 682 N N . LYS A 1 86 ? -9.770 -7.088 2.606 1.00 80.12 86 LYS A N 1
ATOM 683 C CA . LYS A 1 86 ? -9.266 -8.436 2.258 1.00 80.12 86 LYS A CA 1
ATOM 684 C C . LYS A 1 86 ? -8.014 -8.859 3.026 1.00 80.12 86 LYS A C 1
ATOM 686 O O . LYS A 1 86 ? -7.740 -10.053 3.126 1.00 80.12 86 LYS A O 1
ATOM 691 N N . LYS A 1 87 ? -7.212 -7.894 3.483 1.00 78.31 87 LYS A N 1
ATOM 692 C CA . LYS A 1 87 ? -5.921 -8.129 4.167 1.00 78.31 87 LYS A CA 1
ATOM 693 C C . LYS A 1 87 ? -5.557 -7.066 5.195 1.00 78.31 87 LYS A C 1
ATOM 695 O O . LYS A 1 87 ? -4.788 -7.353 6.102 1.00 78.31 87 LYS A O 1
ATOM 700 N N . LEU A 1 88 ? -6.079 -5.854 5.032 1.00 82.12 88 LEU A N 1
ATOM 701 C CA . LEU A 1 88 ? -5.891 -4.749 5.959 1.00 82.12 88 LEU A CA 1
ATOM 702 C C . LEU A 1 88 ? -7.254 -4.255 6.408 1.00 82.12 88 LEU A C 1
ATOM 704 O O . LEU A 1 88 ? -8.147 -4.081 5.581 1.00 82.12 88 LEU A O 1
ATOM 708 N N . VAL A 1 89 ? -7.374 -3.994 7.702 1.00 80.44 89 VAL A N 1
ATOM 709 C CA . VAL A 1 89 ? -8.528 -3.331 8.300 1.00 80.44 89 VAL A CA 1
ATOM 710 C C . VAL A 1 89 ? -7.986 -2.155 9.093 1.00 80.44 89 VAL A C 1
ATOM 712 O O . VAL A 1 89 ? -7.111 -2.327 9.940 1.00 80.44 89 VAL A O 1
ATOM 715 N N . LEU A 1 90 ? -8.475 -0.954 8.790 1.00 80.06 90 LEU A N 1
ATOM 716 C CA . LEU A 1 90 ? -8.159 0.238 9.567 1.00 80.06 90 LEU A CA 1
ATOM 717 C C . LEU A 1 90 ? -9.198 0.375 10.676 1.00 80.06 90 LEU A C 1
ATOM 719 O O . LEU A 1 90 ? -10.389 0.507 10.399 1.00 80.06 90 LEU A O 1
ATOM 723 N N . ALA A 1 91 ? -8.733 0.347 11.920 1.00 81.25 91 ALA A N 1
ATOM 724 C CA . ALA A 1 91 ? -9.546 0.624 13.092 1.00 81.25 91 ALA A CA 1
ATOM 725 C C . ALA A 1 91 ? -9.078 1.938 13.713 1.00 81.25 91 ALA A C 1
ATOM 727 O O . ALA A 1 91 ? -7.880 2.164 13.881 1.00 81.25 91 ALA A O 1
ATOM 728 N N . PHE A 1 92 ? -10.031 2.797 14.056 1.00 82.38 92 PHE A N 1
ATOM 729 C CA . PHE A 1 92 ? -9.760 4.031 14.776 1.00 82.38 92 PHE A CA 1
ATOM 730 C C . PHE A 1 92 ? -10.232 3.854 16.215 1.00 82.38 92 PHE A C 1
ATOM 732 O O . PHE A 1 92 ? -11.343 3.352 16.418 1.00 82.38 92 PHE A O 1
ATOM 739 N N . PRO A 1 93 ? -9.416 4.232 17.214 1.00 82.19 93 PRO A N 1
ATOM 740 C CA . PRO A 1 93 ? -9.897 4.272 18.583 1.00 82.19 93 PRO A CA 1
ATOM 741 C C . PRO A 1 93 ? -11.090 5.237 18.674 1.00 82.19 93 PRO A C 1
ATOM 743 O O . PRO A 1 93 ? -11.180 6.181 17.878 1.00 82.19 93 PRO A O 1
ATOM 746 N N . PRO A 1 94 ? -12.016 5.012 19.621 1.00 84.75 94 PRO A N 1
ATOM 747 C CA . PRO A 1 94 ? -13.120 5.935 19.834 1.00 84.75 94 PRO A CA 1
ATOM 748 C C . PRO A 1 94 ? -12.580 7.346 20.120 1.00 84.75 94 PRO A C 1
ATOM 750 O O . PRO A 1 94 ? -11.486 7.478 20.682 1.00 84.75 94 PRO A O 1
ATOM 753 N N . PRO A 1 95 ? -13.319 8.406 19.743 1.00 84.81 95 PRO A N 1
ATOM 754 C CA . PRO A 1 95 ? -12.932 9.758 20.113 1.00 84.81 95 PRO A CA 1
ATOM 755 C C . PRO A 1 95 ? -12.832 9.834 21.638 1.00 84.81 95 PRO A C 1
ATOM 757 O O . PRO A 1 95 ? -13.720 9.350 22.342 1.00 84.81 95 PRO A O 1
ATOM 760 N N . ALA A 1 96 ? -11.741 10.410 22.145 1.00 81.44 96 ALA A N 1
ATOM 761 C CA . ALA A 1 96 ? -11.628 10.684 23.570 1.00 81.44 96 ALA A CA 1
ATOM 762 C C . ALA A 1 96 ? -12.809 11.567 23.990 1.00 81.44 96 ALA A C 1
ATOM 764 O O . ALA A 1 96 ? -13.187 12.482 23.249 1.00 81.44 96 ALA A O 1
ATOM 765 N N . GLU A 1 97 ? -13.398 11.290 25.155 1.00 74.00 97 GLU A N 1
ATOM 766 C CA . GLU A 1 97 ? -14.412 12.184 25.702 1.00 74.00 97 GLU A CA 1
ATOM 767 C C . GLU A 1 97 ? -13.826 13.597 25.771 1.00 74.00 97 GLU A C 1
ATOM 769 O O . GLU A 1 97 ? -12.658 13.747 26.157 1.00 74.00 97 GLU A O 1
ATOM 774 N N . PRO A 1 98 ? -14.582 14.635 25.371 1.00 67.69 98 PRO A N 1
ATOM 775 C CA . PRO A 1 98 ? -14.128 15.997 25.558 1.00 67.69 98 PRO A CA 1
ATOM 776 C C . PRO A 1 98 ? -13.973 16.191 27.062 1.00 67.69 98 PRO A C 1
ATOM 778 O O . PRO A 1 98 ? -14.963 16.324 27.780 1.00 67.69 98 PRO A O 1
ATOM 781 N N . THR A 1 99 ? -12.733 16.152 27.551 1.00 60.41 99 THR A N 1
ATOM 782 C CA . THR A 1 99 ? -12.422 16.497 28.930 1.00 60.41 99 THR A CA 1
ATOM 783 C C . THR A 1 99 ? -13.015 17.878 29.144 1.00 60.41 99 THR A C 1
ATOM 785 O O . THR A 1 99 ? -12.637 18.837 28.471 1.00 60.41 99 THR A O 1
ATOM 788 N N . SER A 1 100 ? -14.043 17.951 29.992 1.00 60.53 100 SER A N 1
ATOM 789 C CA . SER A 1 100 ? -14.741 19.187 30.313 1.00 60.53 100 SER A CA 1
ATOM 790 C C . SER A 1 100 ? -13.683 20.226 30.639 1.00 60.53 100 SER A C 1
ATOM 792 O O . SER A 1 100 ? -12.960 20.078 31.629 1.00 60.53 100 SER A O 1
ATOM 794 N N . ALA A 1 101 ? -13.547 21.212 29.752 1.00 53.81 101 ALA A N 1
ATOM 795 C CA . ALA A 1 101 ? -12.630 22.317 29.910 1.00 53.81 101 ALA A CA 1
ATOM 796 C C . ALA A 1 101 ? -12.777 22.828 31.341 1.00 53.81 101 ALA A C 1
ATOM 798 O O . ALA A 1 101 ? -13.880 23.196 31.757 1.00 53.81 101 ALA A O 1
ATOM 799 N N . SER A 1 102 ? -11.685 22.799 32.108 1.00 53.84 102 SER A N 1
ATOM 800 C CA . SER A 1 102 ? -11.631 23.497 33.382 1.00 53.84 102 SER A CA 1
ATOM 801 C C . SER A 1 102 ? -12.052 24.931 33.089 1.00 53.84 102 SER A C 1
ATOM 803 O O . SER A 1 102 ? -11.338 25.661 32.397 1.00 53.84 102 SER A O 1
ATOM 805 N N . SER A 1 103 ? -13.247 25.310 33.533 1.00 55.19 103 SER A N 1
ATOM 806 C CA . SER A 1 103 ? -13.689 26.691 33.419 1.00 55.19 103 SER A CA 1
ATOM 807 C C . SER A 1 103 ? -12.644 27.544 34.140 1.00 55.19 103 SER A C 1
ATOM 809 O O . SER A 1 103 ? -12.288 27.206 35.274 1.00 55.19 103 SER A O 1
ATOM 811 N N . PRO A 1 104 ? -12.089 28.602 33.524 1.00 55.72 104 PRO A N 1
ATOM 812 C CA . PRO A 1 104 ? -11.281 29.537 34.284 1.00 55.72 104 PRO A CA 1
ATOM 813 C C . PRO A 1 104 ? -12.185 30.107 35.382 1.00 55.72 104 PRO A C 1
ATOM 815 O O . PRO A 1 104 ? -13.310 30.519 35.108 1.00 55.72 104 PRO A O 1
ATOM 818 N N . ASN A 1 105 ? -11.723 30.049 36.631 1.00 57.69 105 ASN A N 1
ATOM 819 C CA . ASN A 1 105 ? -12.416 30.579 37.804 1.00 57.69 105 ASN A CA 1
ATOM 820 C C . ASN A 1 105 ? -12.734 32.073 37.601 1.00 57.69 105 ASN A C 1
ATOM 822 O O . ASN A 1 105 ? -11.915 32.937 37.908 1.00 57.69 105 ASN A O 1
ATOM 826 N N . ILE A 1 106 ? -13.932 32.391 37.109 1.00 58.31 106 ILE A N 1
ATOM 827 C CA . ILE A 1 106 ? -14.497 33.743 37.142 1.00 58.31 106 ILE A CA 1
ATOM 828 C C . ILE A 1 106 ? -15.166 33.896 38.515 1.00 58.31 106 ILE A C 1
ATOM 830 O O . ILE A 1 106 ? -16.383 33.834 38.639 1.00 58.31 106 ILE A O 1
ATOM 834 N N . ALA A 1 107 ? -14.362 33.997 39.574 1.00 56.03 107 ALA A N 1
ATOM 835 C CA . ALA A 1 107 ? -14.859 34.212 40.939 1.00 56.03 107 ALA A CA 1
ATOM 836 C C . ALA A 1 107 ? -14.025 35.231 41.740 1.00 56.03 107 ALA A C 1
ATOM 838 O O . ALA A 1 107 ? -14.095 35.256 42.963 1.00 56.03 107 ALA A O 1
ATOM 839 N N . LEU A 1 108 ? -13.235 36.083 41.071 1.00 59.00 108 LEU A N 1
ATOM 840 C CA . LEU A 1 108 ? -12.425 37.124 41.727 1.00 59.00 108 LEU A CA 1
ATOM 841 C C . LEU A 1 108 ? -12.525 38.504 41.059 1.00 59.00 108 LEU A C 1
ATOM 843 O O . LEU A 1 108 ? -11.551 39.248 41.023 1.00 59.00 108 LEU A O 1
ATOM 847 N N . MET A 1 109 ? -13.699 38.886 40.552 1.00 54.91 109 MET A N 1
ATOM 848 C CA . MET A 1 109 ? -13.923 40.293 40.215 1.00 54.91 109 MET A CA 1
ATOM 849 C C . MET A 1 109 ? -15.334 40.736 40.609 1.00 54.91 109 MET A C 1
ATOM 851 O O . MET A 1 109 ? -16.307 40.348 39.967 1.00 54.91 109 MET A O 1
ATOM 855 N N . LEU A 1 110 ? -15.351 41.611 41.621 1.00 46.88 110 LEU A N 1
ATOM 856 C CA . LEU A 1 110 ? -16.395 42.525 42.108 1.00 46.88 110 LEU A CA 1
ATOM 857 C C . LEU A 1 110 ? -17.178 42.110 43.364 1.00 46.88 110 LEU A C 1
ATOM 859 O O . LEU A 1 110 ? -17.518 40.935 43.522 1.00 46.88 110 LEU A O 1
ATOM 863 N N . PRO A 1 111 ? -17.575 43.097 44.195 1.00 56.53 111 PRO A N 1
ATOM 864 C CA . PRO A 1 111 ? -17.282 44.543 44.127 1.00 56.53 111 PRO A CA 1
ATOM 865 C C . PRO A 1 111 ? -16.066 44.993 44.953 1.00 56.53 111 PRO A C 1
ATOM 867 O O . PRO A 1 111 ? -15.793 44.386 46.012 1.00 56.53 111 PRO A O 1
#

Foldseek 3Di:
DVCLLQVVDDLVPPPDLLVVLVVQQVQDPPGPCVLQVFDFPDPPPDDGSQRSLLSQLVVVVPDDVDSVVSSSVSSSVVSVCASVVVRHDGDDDPPDDPPPPPPPPPPPDDD

Mean predicted aligned error: 10.1 Å

Radius of gyration: 20.63 Å; Cα contacts (8 Å, |Δi|>4): 95; chains: 1; bounding box: 37×55×64 Å

Solvent-accessible surface area (backbone atoms only — not comparable to full-atom values): 7013 Å² total; per-residue (Å²): 99,68,51,48,58,70,65,76,36,68,66,91,71,54,89,65,42,46,67,42,48,36,52,48,48,74,69,40,82,72,45,55,48,67,78,70,65,50,59,75,91,56,94,80,78,73,83,43,48,64,56,50,18,41,29,49,12,59,77,71,63,54,77,54,100,43,69,73,57,21,29,52,50,30,30,49,46,52,52,48,40,41,57,70,53,76,82,39,79,92,80,77,80,78,81,75,77,79,71,77,72,80,70,77,83,90,81,84,82,84,134